Protein AF-A0A2V8HWG9-F1 (afdb_monomer_lite)

Radius of gyration: 13.48 Å; chains: 1; bounding box: 32×27×36 Å

Foldseek 3Di:
DDDFAQPPVCVVVLVVVCVVVVNDDPLSVLSRVLNRCLVVVHQEDEDPPQVSNPNNVVSVHHYYHPVRVVVVVVVVD

Structure (mmCIF, N/CA/C/O backbone):
data_AF-A0A2V8HWG9-F1
#
_entry.id   AF-A0A2V8HWG9-F1
#
loop_
_atom_site.group_PDB
_atom_site.id
_atom_site.type_symbol
_atom_site.label_atom_id
_atom_site.label_alt_id
_atom_site.label_comp_id
_atom_site.label_asym_id
_atom_site.label_entity_id
_atom_site.label_seq_id
_atom_site.pdbx_PDB_ins_code
_atom_site.Cartn_x
_atom_site.Cartn_y
_atom_site.Cartn_z
_atom_site.occupancy
_atom_site.B_iso_or_equiv
_atom_site.auth_seq_id
_atom_site.auth_comp_id
_atom_site.auth_asym_id
_atom_site.auth_atom_id
_atom_site.pdbx_PDB_model_num
ATOM 1 N N . MET A 1 1 ? -5.941 -18.812 6.345 1.00 61.12 1 MET A N 1
ATOM 2 C CA . MET A 1 1 ? -5.570 -17.411 6.056 1.00 61.12 1 MET A CA 1
ATOM 3 C C . MET A 1 1 ? -5.071 -17.374 4.622 1.00 61.12 1 MET A C 1
ATOM 5 O O . MET A 1 1 ? -4.182 -18.156 4.316 1.00 61.12 1 MET A O 1
ATOM 9 N N . ALA A 1 2 ? -5.694 -16.593 3.739 1.00 83.75 2 ALA A N 1
ATOM 10 C CA . ALA A 1 2 ? -5.267 -16.496 2.343 1.00 83.75 2 ALA A CA 1
ATOM 11 C C . ALA A 1 2 ? -4.268 -15.342 2.197 1.00 83.75 2 ALA A C 1
ATOM 13 O O . ALA A 1 2 ? -4.502 -14.257 2.728 1.00 83.75 2 ALA A O 1
ATOM 14 N N . VAL A 1 3 ? -3.152 -15.590 1.515 1.00 84.50 3 VAL A N 1
ATOM 15 C CA . VAL A 1 3 ? -2.207 -14.544 1.112 1.00 84.50 3 VAL A CA 1
ATOM 16 C C . VAL A 1 3 ? -2.539 -14.179 -0.327 1.00 84.50 3 VAL A C 1
ATOM 18 O O . VAL A 1 3 ? -2.615 -15.059 -1.183 1.00 84.50 3 VAL A O 1
ATOM 21 N N . HIS A 1 4 ? -2.762 -12.892 -0.575 1.00 88.56 4 HIS A N 1
ATOM 22 C CA . HIS A 1 4 ? -3.054 -12.362 -1.901 1.00 88.56 4 HIS A CA 1
ATOM 23 C C . HIS A 1 4 ? -1.818 -11.635 -2.432 1.00 88.56 4 HIS A C 1
ATOM 25 O O . HIS A 1 4 ? -1.240 -10.810 -1.729 1.00 88.56 4 HIS A O 1
ATOM 31 N N . ASP A 1 5 ? -1.430 -11.953 -3.662 1.00 92.19 5 ASP A N 1
ATOM 32 C CA . ASP A 1 5 ? -0.377 -11.268 -4.416 1.00 92.19 5 ASP A CA 1
ATOM 33 C C . ASP A 1 5 ? -0.980 -10.691 -5.703 1.00 92.19 5 ASP A C 1
ATOM 35 O O . ASP A 1 5 ? -2.107 -11.033 -6.080 1.00 92.19 5 ASP A O 1
ATOM 39 N N . LEU A 1 6 ? -0.238 -9.825 -6.388 1.00 91.25 6 LEU A N 1
ATOM 40 C CA . LEU A 1 6 ? -0.662 -9.284 -7.667 1.00 91.25 6 LEU A CA 1
ATOM 41 C C . LEU A 1 6 ? -0.600 -10.402 -8.719 1.00 91.25 6 LEU A C 1
ATOM 43 O O . LEU A 1 6 ? 0.471 -11.006 -8.896 1.00 91.25 6 LEU A O 1
ATOM 47 N N . PRO A 1 7 ? -1.698 -10.674 -9.452 1.00 92.00 7 PRO A N 1
ATOM 48 C CA . PRO A 1 7 ? -1.685 -11.657 -10.524 1.00 92.00 7 PRO A CA 1
ATOM 49 C C . PRO A 1 7 ? -0.555 -11.375 -11.516 1.00 92.00 7 PRO A C 1
ATOM 51 O O . PRO A 1 7 ? -0.292 -10.228 -11.879 1.00 92.00 7 PRO A O 1
ATOM 54 N N . ALA A 1 8 ? 0.124 -12.426 -11.982 1.00 92.06 8 ALA A N 1
ATOM 55 C CA . ALA A 1 8 ? 1.301 -12.281 -12.842 1.00 92.06 8 ALA A CA 1
ATOM 56 C C . ALA A 1 8 ? 1.022 -11.449 -14.110 1.00 92.06 8 ALA A C 1
ATOM 58 O O . ALA A 1 8 ? 1.885 -10.686 -14.543 1.00 92.06 8 ALA A O 1
ATOM 59 N N . ALA A 1 9 ? -0.195 -11.557 -14.654 1.00 92.75 9 ALA A N 1
ATOM 60 C CA . ALA A 1 9 ? -0.653 -10.796 -15.814 1.00 92.75 9 ALA A CA 1
ATOM 61 C C . ALA A 1 9 ? -0.670 -9.271 -15.580 1.00 92.75 9 ALA A C 1
ATOM 63 O O . ALA A 1 9 ? -0.448 -8.508 -16.519 1.00 92.75 9 ALA A O 1
ATOM 64 N N . ASP A 1 10 ? -0.854 -8.824 -14.336 1.00 90.38 10 ASP A N 1
ATOM 65 C CA . ASP A 1 10 ? -1.025 -7.407 -13.998 1.00 90.38 10 ASP A CA 1
ATOM 66 C C . ASP A 1 10 ? 0.306 -6.708 -13.668 1.00 90.38 10 ASP A C 1
ATOM 68 O O . ASP A 1 10 ? 0.407 -5.480 -13.721 1.00 90.38 10 ASP A O 1
ATOM 72 N N . ARG A 1 11 ? 1.373 -7.470 -13.386 1.00 92.12 11 ARG A N 1
ATOM 73 C CA . ARG A 1 11 ? 2.680 -6.933 -12.950 1.00 92.12 11 ARG A CA 1
ATOM 74 C C . ARG A 1 11 ? 3.320 -5.998 -13.975 1.00 92.12 11 ARG A C 1
ATOM 76 O O . ARG A 1 11 ? 3.863 -4.954 -13.620 1.00 92.12 11 ARG A O 1
ATOM 83 N N . ALA A 1 12 ? 3.250 -6.349 -15.259 1.00 94.06 12 ALA A N 1
ATOM 84 C CA . ALA A 1 12 ? 3.776 -5.492 -16.319 1.00 94.06 12 ALA A CA 1
ATOM 85 C C . ALA A 1 12 ? 2.962 -4.193 -16.457 1.00 94.06 12 ALA A C 1
ATOM 87 O O . ALA A 1 12 ? 3.530 -3.144 -16.756 1.00 94.06 12 ALA A O 1
ATOM 88 N N . GLY A 1 13 ? 1.647 -4.259 -16.225 1.00 91.50 13 GLY A N 1
ATOM 89 C CA . GLY A 1 13 ? 0.765 -3.092 -16.208 1.00 91.50 13 GLY A CA 1
ATOM 90 C C . GLY A 1 13 ? 1.135 -2.121 -15.089 1.00 91.50 13 GLY A C 1
ATOM 91 O O . GLY A 1 13 ? 1.346 -0.940 -15.361 1.00 91.50 13 GLY A O 1
ATOM 92 N N . LEU A 1 14 ? 1.331 -2.640 -13.872 1.00 91.25 14 LEU A N 1
ATOM 93 C CA . LEU A 1 14 ? 1.809 -1.869 -12.720 1.00 91.25 14 LEU A CA 1
ATOM 94 C C . LEU A 1 14 ? 3.098 -1.101 -13.048 1.00 91.25 14 LEU A C 1
ATOM 96 O O . LEU A 1 14 ? 3.172 0.101 -12.813 1.00 91.25 14 LEU A O 1
ATOM 100 N N . LEU A 1 15 ? 4.118 -1.771 -13.596 1.00 92.62 15 LEU A N 1
ATOM 101 C CA . LEU A 1 15 ? 5.409 -1.127 -13.869 1.00 92.62 15 LEU A CA 1
ATOM 102 C C . LEU A 1 15 ? 5.307 -0.032 -14.938 1.00 92.62 15 LEU A C 1
ATOM 104 O O . LEU A 1 15 ? 5.960 1.004 -14.821 1.00 92.62 15 LEU A O 1
ATOM 108 N N . LYS A 1 16 ? 4.466 -0.231 -15.960 1.00 93.50 16 LYS A N 1
ATOM 109 C CA . LYS A 1 16 ? 4.201 0.797 -16.978 1.00 93.50 16 LYS A CA 1
ATOM 110 C C . LYS A 1 16 ? 3.510 2.017 -16.371 1.00 93.50 16 LYS A C 1
ATO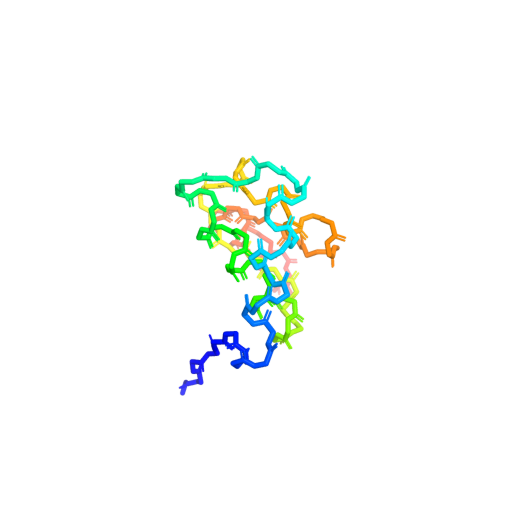M 112 O O . LYS A 1 16 ? 3.942 3.135 -16.636 1.00 93.50 16 LYS A O 1
ATOM 117 N N . ALA A 1 17 ? 2.491 1.806 -15.538 1.00 89.06 17 ALA A N 1
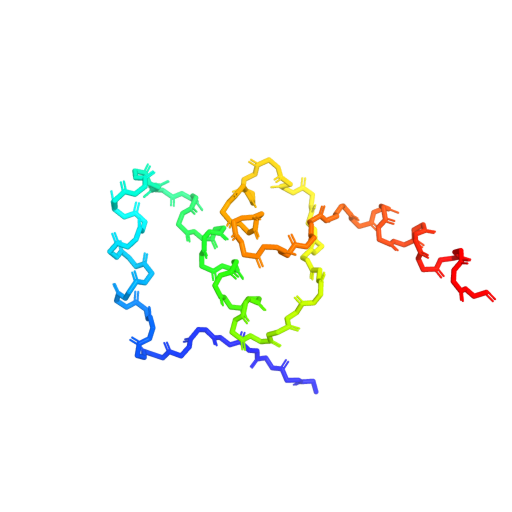ATOM 118 C CA . ALA A 1 17 ? 1.804 2.888 -14.837 1.00 89.06 17 ALA A CA 1
ATOM 119 C C . ALA A 1 17 ? 2.757 3.634 -13.888 1.00 89.06 17 ALA A C 1
ATOM 121 O O . ALA A 1 17 ? 2.831 4.858 -13.918 1.00 89.06 17 ALA A O 1
ATOM 122 N N . ALA A 1 18 ? 3.581 2.904 -13.129 1.00 89.69 18 ALA A N 1
ATOM 123 C CA . ALA A 1 18 ? 4.586 3.490 -12.247 1.00 89.69 18 ALA A CA 1
ATOM 124 C C . ALA A 1 18 ? 5.585 4.377 -13.010 1.00 89.69 18 ALA A C 1
ATOM 126 O O . ALA A 1 18 ? 5.914 5.466 -12.542 1.00 89.69 18 ALA A O 1
ATOM 127 N N . ALA A 1 19 ? 6.027 3.948 -14.197 1.00 91.81 19 ALA A N 1
ATOM 128 C CA . ALA A 1 19 ? 6.890 4.757 -15.053 1.00 91.81 19 ALA A CA 1
ATOM 129 C C . ALA A 1 19 ? 6.187 6.036 -15.545 1.00 91.81 19 ALA A C 1
ATOM 131 O O . ALA A 1 19 ? 6.785 7.110 -15.503 1.00 91.81 19 ALA A O 1
ATOM 132 N N . GLN A 1 20 ? 4.920 5.938 -15.965 1.00 90.19 20 GLN A N 1
ATOM 133 C CA . GLN A 1 20 ? 4.110 7.086 -16.400 1.00 90.19 20 GLN A CA 1
ATOM 134 C C . GLN A 1 20 ? 3.889 8.106 -15.273 1.00 90.19 20 GLN A C 1
ATOM 136 O O . GLN A 1 20 ? 3.953 9.308 -15.514 1.00 90.19 20 GLN A O 1
ATOM 141 N N . ASP A 1 21 ? 3.690 7.634 -14.042 1.00 85.50 21 ASP A N 1
ATOM 142 C CA . ASP A 1 21 ? 3.494 8.465 -12.849 1.00 85.50 21 ASP A CA 1
ATOM 143 C C . ASP A 1 21 ? 4.815 8.902 -12.168 1.00 85.50 21 ASP A C 1
ATOM 145 O O . ASP A 1 21 ? 4.790 9.474 -11.075 1.00 85.50 21 ASP A O 1
ATOM 149 N N . ALA A 1 22 ? 5.981 8.628 -12.773 1.00 89.44 22 ALA A N 1
ATOM 150 C CA . ALA A 1 22 ? 7.307 8.906 -12.201 1.00 89.44 22 ALA A CA 1
ATOM 151 C C . ALA A 1 22 ? 7.503 8.345 -10.767 1.00 89.44 22 ALA A C 1
ATOM 153 O O . ALA A 1 22 ? 8.187 8.924 -9.904 1.00 89.44 22 ALA A O 1
ATOM 154 N N . ILE A 1 23 ? 6.893 7.190 -10.497 1.00 88.50 23 ILE A N 1
ATOM 155 C CA . ILE A 1 23 ? 7.056 6.423 -9.264 1.00 88.50 23 ILE A CA 1
ATOM 156 C C . ILE A 1 23 ? 8.353 5.620 -9.372 1.00 88.50 23 ILE A C 1
ATOM 158 O O . ILE A 1 23 ? 8.564 4.858 -10.309 1.00 88.50 23 ILE A O 1
ATOM 162 N N . ALA A 1 24 ? 9.235 5.783 -8.387 1.00 88.94 24 ALA A N 1
ATOM 163 C CA . ALA A 1 24 ? 10.556 5.162 -8.388 1.00 88.94 24 ALA A CA 1
ATOM 164 C C . ALA A 1 24 ? 11.027 4.818 -6.970 1.00 88.94 24 ALA A C 1
ATOM 166 O O . ALA A 1 24 ? 10.548 5.395 -5.983 1.00 88.94 24 ALA A O 1
ATOM 167 N N . GLY A 1 25 ? 12.001 3.906 -6.890 1.00 88.50 25 GLY A N 1
ATOM 168 C CA . GLY A 1 25 ? 12.595 3.438 -5.638 1.00 88.50 25 GLY A CA 1
ATOM 169 C C . GLY A 1 25 ? 11.575 2.722 -4.753 1.00 88.50 25 GLY A C 1
ATOM 170 O O . GLY A 1 25 ? 10.709 2.003 -5.249 1.00 88.50 25 GLY A O 1
ATOM 171 N N . GLY A 1 26 ? 11.638 2.966 -3.440 1.00 85.44 26 GLY A N 1
ATOM 172 C CA . GLY A 1 26 ? 10.731 2.349 -2.462 1.00 85.44 26 GLY A CA 1
ATOM 173 C C . GLY A 1 26 ? 9.240 2.601 -2.727 1.00 85.44 26 GLY A C 1
ATOM 174 O O . GLY A 1 26 ? 8.416 1.780 -2.350 1.00 85.44 26 GLY A O 1
ATOM 175 N N . ARG A 1 27 ? 8.886 3.662 -3.467 1.00 86.75 27 ARG A N 1
ATOM 176 C CA . ARG A 1 27 ? 7.487 3.981 -3.809 1.00 86.75 27 ARG A CA 1
ATOM 177 C C . ARG A 1 27 ? 6.853 2.980 -4.783 1.00 86.75 27 ARG A C 1
ATOM 179 O O . ARG A 1 27 ? 5.631 2.916 -4.875 1.00 86.75 27 ARG A O 1
ATOM 186 N N . ILE A 1 28 ? 7.661 2.186 -5.494 1.00 89.88 28 ILE A N 1
ATOM 187 C CA . ILE A 1 28 ? 7.160 1.082 -6.331 1.00 89.88 28 ILE A CA 1
ATOM 188 C C . ILE A 1 28 ? 6.475 0.029 -5.452 1.00 89.88 28 ILE A C 1
ATOM 190 O O . ILE A 1 28 ? 5.462 -0.538 -5.849 1.00 89.88 28 ILE A O 1
ATOM 194 N N . TYR A 1 29 ? 6.988 -0.198 -4.240 1.00 88.75 29 TYR A N 1
ATOM 195 C CA . TYR A 1 29 ? 6.401 -1.142 -3.293 1.00 88.75 29 TYR A CA 1
ATOM 196 C C . TYR A 1 29 ? 5.024 -0.678 -2.800 1.00 88.75 29 TYR A C 1
ATOM 198 O O . TYR A 1 29 ? 4.081 -1.465 -2.773 1.00 88.75 29 TYR A O 1
ATOM 206 N N . ASP A 1 30 ? 4.877 0.613 -2.497 1.00 88.00 30 ASP A N 1
ATOM 207 C CA . ASP A 1 30 ? 3.595 1.187 -2.068 1.00 88.00 30 ASP A CA 1
ATOM 208 C C . ASP A 1 30 ? 2.541 1.110 -3.189 1.00 88.00 30 ASP A C 1
ATOM 210 O O . ASP A 1 30 ? 1.393 0.731 -2.949 1.00 88.00 30 ASP A O 1
ATOM 214 N N . ALA A 1 31 ? 2.945 1.392 -4.435 1.00 88.69 31 ALA A N 1
ATOM 215 C CA . ALA A 1 31 ? 2.090 1.219 -5.612 1.00 88.69 31 ALA A CA 1
ATOM 216 C C . ALA A 1 31 ? 1.694 -0.253 -5.826 1.00 88.69 31 ALA A C 1
ATOM 218 O O . ALA A 1 31 ? 0.542 -0.548 -6.137 1.00 88.69 31 ALA A O 1
ATOM 219 N N . HIS A 1 32 ? 2.623 -1.185 -5.602 1.00 91.62 32 HIS A N 1
ATOM 220 C CA . HIS A 1 32 ? 2.347 -2.614 -5.701 1.00 91.62 32 HIS A CA 1
ATOM 221 C C . HIS A 1 32 ? 1.304 -3.072 -4.672 1.00 91.62 32 HIS A C 1
ATOM 223 O O . HIS A 1 32 ? 0.336 -3.734 -5.041 1.00 91.62 32 HIS A O 1
ATOM 229 N N . ILE A 1 33 ? 1.441 -2.671 -3.402 1.00 91.38 33 ILE A N 1
ATOM 230 C CA . ILE A 1 33 ? 0.448 -2.979 -2.359 1.00 91.38 33 ILE A CA 1
ATOM 231 C C . ILE A 1 33 ? -0.925 -2.406 -2.727 1.00 91.38 33 ILE A C 1
ATOM 233 O O . ILE A 1 33 ? -1.938 -3.076 -2.529 1.00 91.38 33 ILE A O 1
ATOM 237 N N . ALA A 1 34 ? -0.972 -1.187 -3.273 1.00 89.88 34 ALA A N 1
ATOM 238 C CA . ALA A 1 34 ? -2.223 -0.566 -3.697 1.00 89.88 34 ALA A CA 1
ATOM 239 C C . ALA A 1 34 ? -2.934 -1.375 -4.799 1.00 89.88 34 ALA A C 1
ATOM 241 O O . ALA A 1 34 ? -4.145 -1.584 -4.715 1.00 89.88 34 ALA A O 1
ATOM 242 N N . GLU A 1 35 ? -2.194 -1.888 -5.786 1.00 90.62 35 GLU A N 1
ATOM 243 C CA . GLU A 1 35 ? -2.758 -2.748 -6.834 1.00 90.62 35 GLU A CA 1
ATOM 244 C C . GLU A 1 35 ? -3.243 -4.097 -6.293 1.00 90.62 35 GLU A C 1
ATOM 246 O O . GLU A 1 35 ? -4.322 -4.555 -6.672 1.00 90.62 35 GLU A O 1
ATOM 251 N N . ILE A 1 36 ? -2.508 -4.708 -5.357 1.00 92.25 36 ILE A N 1
ATOM 252 C CA . ILE A 1 36 ? -2.955 -5.936 -4.682 1.00 92.25 36 ILE A CA 1
ATOM 253 C C . ILE A 1 36 ? -4.263 -5.680 -3.932 1.00 92.25 36 ILE A C 1
ATOM 255 O O . ILE A 1 36 ? -5.219 -6.440 -4.079 1.00 92.25 36 ILE A O 1
ATOM 259 N N . ALA A 1 37 ? -4.333 -4.593 -3.159 1.00 91.75 37 ALA A N 1
ATOM 260 C CA . ALA A 1 37 ? -5.529 -4.219 -2.412 1.00 91.75 37 ALA A CA 1
ATOM 261 C C . ALA A 1 37 ? -6.730 -3.998 -3.345 1.00 91.75 37 ALA A C 1
ATOM 263 O O . ALA A 1 37 ? -7.826 -4.490 -3.071 1.00 91.75 37 ALA A O 1
ATOM 264 N N . ARG A 1 38 ? -6.516 -3.330 -4.486 1.00 88.75 38 ARG A N 1
ATOM 265 C CA . ARG A 1 38 ? -7.539 -3.137 -5.520 1.00 88.75 38 ARG A CA 1
ATOM 266 C C . ARG A 1 38 ? -8.012 -4.469 -6.104 1.00 88.75 38 ARG A C 1
ATOM 268 O O . ARG A 1 38 ? -9.217 -4.707 -6.169 1.00 88.75 38 ARG A O 1
ATOM 275 N N . ALA A 1 39 ? -7.088 -5.339 -6.513 1.00 89.06 39 ALA A N 1
ATOM 276 C CA . ALA A 1 39 ? -7.402 -6.645 -7.093 1.00 89.06 39 ALA A CA 1
ATOM 277 C C . ALA A 1 39 ? -8.141 -7.558 -6.099 1.00 89.06 39 ALA A C 1
ATOM 279 O O . ALA A 1 39 ? -9.075 -8.266 -6.476 1.00 89.06 39 ALA A O 1
ATOM 280 N N . ALA A 1 40 ? -7.777 -7.482 -4.817 1.00 90.81 40 ALA A N 1
ATOM 281 C CA . ALA A 1 40 ? -8.425 -8.202 -3.725 1.00 90.81 40 ALA A CA 1
ATOM 282 C C . ALA A 1 40 ? -9.761 -7.581 -3.273 1.00 90.81 40 ALA A C 1
ATOM 284 O O . ALA A 1 40 ? -10.416 -8.147 -2.401 1.00 90.81 40 ALA A O 1
ATOM 285 N N . ARG A 1 41 ? -10.180 -6.442 -3.852 1.00 89.75 41 ARG A N 1
ATOM 286 C CA . ARG A 1 41 ? -11.373 -5.673 -3.447 1.00 89.75 41 ARG A CA 1
ATOM 287 C C . ARG A 1 41 ? -11.353 -5.292 -1.962 1.00 89.75 41 ARG A C 1
ATOM 289 O O . ARG A 1 41 ? -12.373 -5.358 -1.285 1.00 89.75 41 ARG A O 1
ATOM 296 N N . ALA A 1 42 ? -10.183 -4.920 -1.452 1.00 91.69 42 ALA A N 1
ATOM 297 C CA . ALA A 1 42 ? -10.034 -4.492 -0.071 1.00 91.69 42 ALA A CA 1
ATOM 298 C C . ALA A 1 42 ? -10.696 -3.124 0.170 1.00 91.69 42 ALA A C 1
ATOM 300 O O . ALA A 1 42 ? -10.535 -2.195 -0.621 1.00 91.69 42 ALA A O 1
ATOM 301 N N . ASP A 1 43 ? -11.376 -2.976 1.310 1.00 90.62 43 ASP A N 1
ATOM 302 C CA . ASP A 1 43 ? -12.031 -1.720 1.705 1.00 90.62 43 ASP A CA 1
ATOM 303 C C . ASP A 1 43 ? -11.077 -0.689 2.332 1.00 90.62 43 ASP A C 1
ATOM 305 O O . ASP A 1 43 ? -11.430 0.489 2.469 1.00 90.62 43 ASP A O 1
ATOM 309 N N . VAL A 1 44 ? -9.919 -1.138 2.827 1.00 92.19 44 VAL A N 1
ATOM 310 C CA . VAL A 1 44 ? -8.953 -0.314 3.565 1.00 92.19 44 VAL A CA 1
ATOM 311 C C . VAL A 1 44 ? -7.544 -0.903 3.498 1.00 92.19 44 VAL A C 1
ATOM 313 O O . VAL A 1 44 ? -7.362 -2.116 3.588 1.00 92.19 44 VAL A O 1
ATOM 316 N N . ILE A 1 45 ? -6.546 -0.029 3.398 1.00 92.75 45 ILE A N 1
ATOM 317 C CA . ILE A 1 45 ? -5.138 -0.327 3.670 1.00 92.75 45 ILE A CA 1
ATOM 318 C C . ILE A 1 45 ? -4.793 0.281 5.028 1.00 92.75 45 ILE A C 1
ATOM 320 O O . ILE A 1 45 ? -5.004 1.475 5.245 1.00 92.75 45 ILE A O 1
ATOM 324 N N . VAL A 1 46 ? -4.249 -0.532 5.934 1.00 94.06 46 VAL A N 1
ATOM 325 C CA . VAL A 1 46 ? -3.826 -0.086 7.267 1.00 94.06 46 VAL A CA 1
ATOM 326 C C . VAL A 1 46 ? -2.303 0.030 7.304 1.00 94.06 46 VAL A C 1
ATOM 328 O O . VAL A 1 46 ? -1.604 -0.965 7.121 1.00 94.06 46 VAL A O 1
ATOM 331 N N . THR A 1 47 ? -1.778 1.239 7.501 1.00 92.19 47 THR A N 1
ATOM 332 C CA . THR A 1 47 ? -0.333 1.521 7.488 1.00 92.19 47 THR A CA 1
ATOM 333 C C . THR A 1 47 ? 0.003 2.846 8.175 1.00 92.19 47 THR A C 1
ATOM 335 O O . THR A 1 47 ? -0.752 3.812 8.078 1.00 92.19 47 THR A O 1
ATOM 338 N N . ASP A 1 48 ? 1.174 2.936 8.807 1.00 91.75 48 ASP A N 1
ATOM 339 C CA . ASP A 1 48 ? 1.712 4.211 9.304 1.00 91.75 48 ASP A CA 1
ATOM 340 C C . ASP A 1 48 ? 2.271 5.096 8.170 1.00 91.75 48 ASP A C 1
ATOM 342 O O . ASP A 1 48 ? 2.337 6.320 8.287 1.00 91.75 48 ASP A O 1
ATOM 346 N N . ASN A 1 49 ? 2.599 4.511 7.012 1.00 87.25 49 ASN A N 1
ATOM 347 C CA . ASN A 1 49 ? 3.201 5.211 5.871 1.00 87.25 49 ASN A CA 1
ATOM 348 C C . ASN A 1 49 ? 2.168 5.876 4.946 1.00 87.25 49 ASN A C 1
ATOM 350 O O . ASN A 1 49 ? 2.351 5.932 3.728 1.00 87.25 49 ASN A O 1
ATOM 354 N N . ARG A 1 50 ? 1.086 6.430 5.506 1.00 86.56 50 ARG A N 1
ATOM 355 C CA . ARG A 1 50 ? -0.056 6.982 4.750 1.00 86.56 50 ARG A CA 1
ATOM 356 C C . ARG A 1 50 ? 0.354 7.928 3.615 1.00 86.56 50 ARG A C 1
ATOM 358 O O . ARG A 1 50 ? -0.211 7.870 2.527 1.00 86.56 50 ARG A O 1
ATOM 365 N N . ARG A 1 51 ? 1.381 8.758 3.840 1.00 83.75 51 ARG A N 1
ATOM 366 C CA . ARG A 1 51 ? 1.923 9.719 2.856 1.00 83.75 51 ARG A CA 1
ATOM 367 C C . ARG A 1 51 ? 2.397 9.092 1.541 1.00 83.75 51 ARG A C 1
ATOM 369 O O . ARG A 1 51 ? 2.441 9.794 0.538 1.00 83.75 51 ARG A O 1
ATOM 376 N N . HIS A 1 52 ? 2.782 7.817 1.529 1.00 81.56 52 HIS A N 1
ATOM 377 C CA . HIS A 1 52 ? 3.273 7.155 0.317 1.00 81.56 52 HIS A CA 1
ATOM 378 C C . HIS A 1 52 ? 2.171 6.425 -0.461 1.00 81.56 52 HIS A C 1
ATOM 380 O O . HIS A 1 52 ? 2.338 6.139 -1.643 1.00 81.56 52 HIS A O 1
ATOM 386 N N . PHE A 1 53 ? 1.004 6.222 0.150 1.00 80.38 53 PHE A N 1
ATOM 387 C CA . PHE A 1 53 ? -0.134 5.520 -0.447 1.00 80.38 53 PHE A CA 1
ATOM 388 C C . PHE A 1 53 ? -1.075 6.437 -1.246 1.00 80.38 53 PHE A C 1
ATOM 390 O O . PHE A 1 53 ? -2.248 6.129 -1.442 1.00 80.38 53 PHE A O 1
ATOM 397 N N . LEU A 1 54 ? -0.565 7.551 -1.782 1.00 67.38 54 LEU A N 1
ATOM 398 C CA . LEU A 1 54 ? -1.340 8.454 -2.645 1.00 67.38 54 LEU A CA 1
ATOM 399 C C . LEU A 1 54 ? -1.855 7.754 -3.918 1.00 67.38 54 LEU A C 1
ATOM 401 O O . LEU A 1 54 ? -2.898 8.133 -4.443 1.00 67.38 54 LEU A O 1
ATOM 405 N N . ALA A 1 55 ? -1.166 6.707 -4.388 1.00 63.91 55 ALA A N 1
ATOM 406 C CA . ALA A 1 55 ? -1.639 5.860 -5.483 1.00 63.91 55 ALA A CA 1
ATOM 407 C C . ALA A 1 55 ? -2.916 5.078 -5.111 1.00 63.91 55 ALA A C 1
ATOM 409 O O . ALA A 1 55 ? -3.831 4.989 -5.922 1.00 63.91 55 ALA A O 1
ATOM 410 N N . ALA A 1 56 ? -3.043 4.601 -3.865 1.00 60.03 56 ALA A N 1
ATOM 411 C CA . ALA A 1 56 ? -4.234 3.879 -3.402 1.00 60.03 56 ALA A CA 1
ATOM 412 C C . ALA A 1 56 ? -5.493 4.760 -3.372 1.00 60.03 56 ALA A C 1
ATOM 414 O O . ALA A 1 56 ? -6.592 4.279 -3.652 1.00 60.03 56 ALA A O 1
ATOM 415 N N . LEU A 1 57 ? -5.329 6.066 -3.124 1.00 62.28 57 LEU A N 1
ATOM 416 C CA . LEU A 1 57 ? -6.428 7.034 -3.191 1.00 62.28 57 LEU A CA 1
ATOM 417 C C . LEU A 1 57 ? -7.035 7.122 -4.598 1.00 62.28 57 LEU A C 1
ATOM 419 O O . LEU A 1 57 ? -8.242 7.323 -4.721 1.00 62.28 57 LEU A O 1
ATOM 423 N N . ARG A 1 58 ? -6.241 6.909 -5.660 1.00 67.44 58 ARG A N 1
ATOM 424 C CA . ARG A 1 58 ? -6.750 6.897 -7.045 1.00 67.44 58 ARG A CA 1
ATOM 425 C C . ARG A 1 58 ? -7.716 5.741 -7.306 1.00 67.44 58 ARG A C 1
ATOM 427 O O . ARG A 1 58 ? -8.539 5.831 -8.210 1.00 67.44 58 ARG A O 1
ATOM 434 N N . HIS A 1 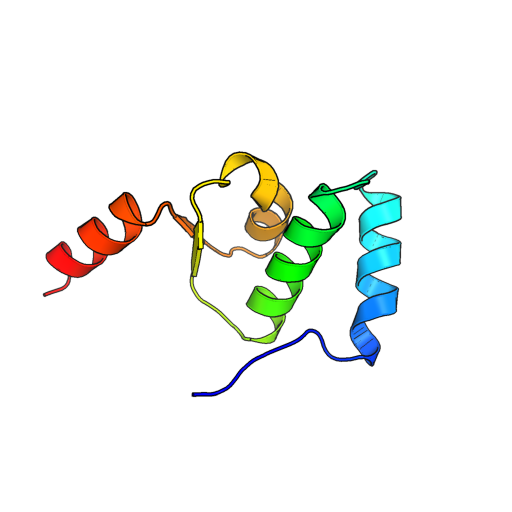59 ? -7.651 4.684 -6.500 1.00 69.81 59 HIS A N 1
ATOM 435 C CA . HIS A 1 59 ? -8.536 3.524 -6.596 1.00 69.81 59 HIS A CA 1
ATOM 436 C C . HIS A 1 59 ? -9.719 3.584 -5.623 1.00 69.81 59 HIS A C 1
ATOM 438 O O . HIS A 1 59 ? -10.446 2.603 -5.491 1.00 69.81 59 HIS A O 1
ATOM 444 N N . GLY A 1 60 ? -9.914 4.712 -4.928 1.00 78.56 60 GLY A N 1
ATOM 445 C CA . GLY A 1 60 ? -10.980 4.871 -3.937 1.00 78.56 60 GLY A CA 1
ATOM 446 C C . GLY A 1 60 ? -10.780 4.034 -2.669 1.00 78.56 60 GLY A C 1
ATOM 447 O O . GLY A 1 60 ? -11.713 3.892 -1.882 1.00 78.56 60 GLY A O 1
ATOM 4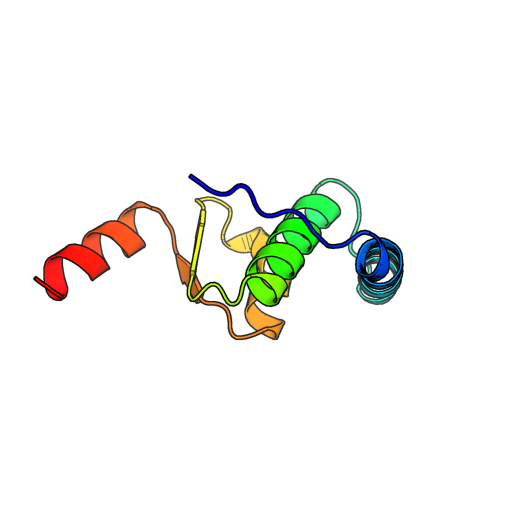48 N N . ILE A 1 61 ? -9.580 3.482 -2.455 1.00 88.94 61 ILE A N 1
ATOM 449 C CA . ILE A 1 61 ? -9.271 2.669 -1.278 1.00 88.94 61 ILE A CA 1
ATOM 450 C C . ILE A 1 61 ? -8.925 3.601 -0.117 1.00 88.94 61 ILE A C 1
ATOM 452 O O . ILE A 1 61 ? -8.071 4.484 -0.240 1.00 88.94 61 ILE A O 1
ATOM 456 N N . ARG A 1 62 ? -9.575 3.399 1.033 1.00 90.69 62 ARG A N 1
ATOM 457 C CA . ARG A 1 62 ? -9.256 4.150 2.253 1.00 90.69 62 ARG A CA 1
ATOM 458 C C . ARG A 1 62 ? -7.877 3.755 2.762 1.00 90.69 62 ARG A C 1
ATOM 460 O O . ARG A 1 62 ? -7.530 2.577 2.772 1.00 90.69 62 ARG A O 1
ATOM 467 N N . VAL A 1 63 ? -7.121 4.731 3.248 1.00 91.94 63 VAL A N 1
ATOM 468 C CA . VAL A 1 63 ? -5.826 4.492 3.889 1.00 91.94 63 VAL A CA 1
ATOM 469 C C . VAL A 1 63 ? -5.882 5.045 5.302 1.00 91.94 63 VAL A C 1
ATOM 471 O O . VAL A 1 63 ? -6.074 6.246 5.492 1.00 91.94 63 VAL A O 1
ATOM 474 N N . GLU A 1 64 ? -5.720 4.167 6.284 1.00 93.38 64 GLU A N 1
ATOM 475 C CA . GLU A 1 64 ? -5.818 4.491 7.707 1.00 93.38 64 GLU A CA 1
ATOM 476 C C . GLU A 1 64 ? -4.538 4.075 8.430 1.00 93.38 64 GLU A C 1
ATOM 478 O O . GLU A 1 64 ? -3.896 3.085 8.083 1.00 93.38 64 GLU A O 1
ATOM 483 N N . THR A 1 65 ? -4.172 4.814 9.469 1.00 94.25 65 THR A N 1
ATOM 484 C CA . THR A 1 65 ? -3.201 4.334 10.458 1.00 94.25 65 THR A CA 1
ATOM 485 C C . THR A 1 65 ? -3.814 3.205 11.296 1.00 94.25 65 THR A C 1
ATOM 487 O O . THR A 1 65 ? -5.042 3.128 11.430 1.00 94.25 65 THR A O 1
ATOM 490 N N . PRO A 1 66 ? -3.000 2.342 11.932 1.00 95.44 66 PRO A N 1
ATOM 491 C CA . PRO A 1 66 ? -3.511 1.324 12.850 1.00 95.44 66 PRO A CA 1
ATOM 492 C C . PRO A 1 66 ? -4.390 1.909 13.966 1.00 95.44 66 PRO A C 1
ATOM 494 O O . PRO A 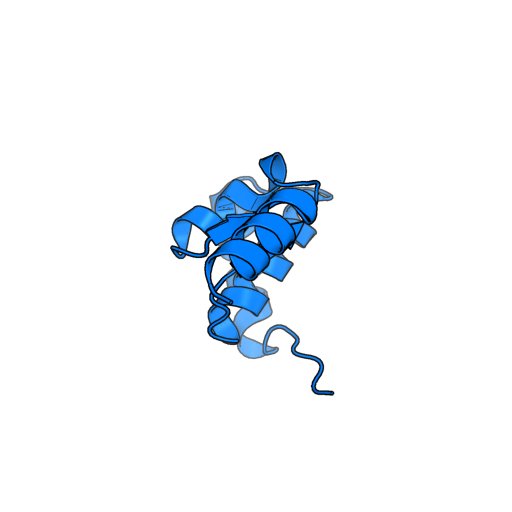1 66 ? -5.432 1.344 14.300 1.00 95.44 66 PRO A O 1
ATOM 497 N N . ALA A 1 67 ? -4.008 3.068 14.512 1.00 95.25 67 ALA A N 1
ATOM 498 C CA . ALA A 1 67 ? -4.772 3.753 15.551 1.00 95.25 67 ALA A CA 1
ATOM 499 C C . ALA A 1 67 ? -6.151 4.221 15.051 1.00 95.25 67 ALA A C 1
ATOM 501 O O . ALA A 1 67 ? -7.157 3.998 15.730 1.00 95.25 67 ALA A O 1
ATOM 502 N N . GLU A 1 68 ? -6.214 4.824 13.859 1.00 94.94 68 GLU A N 1
ATOM 503 C CA . GLU A 1 68 ? -7.469 5.255 13.225 1.00 94.94 68 GLU A CA 1
ATOM 504 C C . GLU A 1 68 ? -8.399 4.060 12.967 1.00 94.94 68 GLU A C 1
ATOM 506 O O . GLU A 1 68 ? -9.576 4.102 13.342 1.00 94.94 68 GLU A O 1
ATOM 511 N N . PHE A 1 69 ? -7.855 2.969 12.420 1.00 95.31 69 PHE A N 1
ATOM 512 C CA . PHE A 1 69 ? -8.619 1.761 12.122 1.00 95.31 69 PHE A CA 1
ATOM 513 C C . PHE A 1 69 ? -9.221 1.134 13.386 1.00 95.31 69 PHE A C 1
ATOM 515 O O . PHE A 1 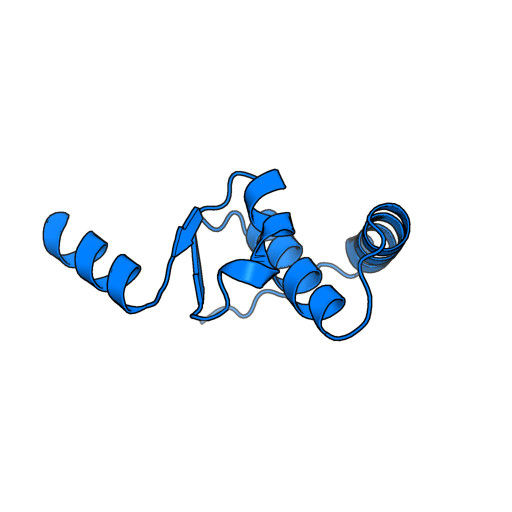69 ? -10.422 0.851 13.450 1.00 95.31 69 PHE A O 1
ATOM 522 N N . LEU A 1 70 ? -8.422 0.986 14.448 1.00 95.50 70 LEU A N 1
ATOM 523 C CA . LEU A 1 70 ? -8.900 0.459 15.729 1.00 95.50 70 LEU A CA 1
ATOM 524 C C . LEU A 1 70 ? -9.958 1.366 16.374 1.00 95.50 70 LEU A C 1
ATOM 526 O O . LEU A 1 70 ? -10.937 0.868 16.937 1.00 95.50 70 LEU A O 1
ATOM 530 N N . ALA A 1 71 ? -9.804 2.689 16.283 1.00 95.12 71 ALA A N 1
ATOM 531 C CA . ALA A 1 71 ? -10.803 3.634 16.776 1.00 95.12 71 ALA A CA 1
ATOM 532 C C . ALA A 1 71 ? -12.125 3.544 15.989 1.00 95.12 71 ALA A C 1
ATOM 534 O O . ALA A 1 71 ? -13.207 3.641 16.572 1.00 95.12 71 ALA A O 1
ATOM 535 N N . ALA A 1 72 ? -12.068 3.319 14.673 1.00 90.62 72 ALA A N 1
ATOM 536 C CA . ALA A 1 72 ? -13.252 3.108 13.843 1.00 90.62 72 ALA A CA 1
ATOM 537 C C . ALA A 1 72 ? -13.996 1.810 14.198 1.00 90.62 72 ALA A C 1
ATOM 539 O O . ALA A 1 72 ? -15.224 1.823 14.283 1.00 90.62 72 ALA A O 1
ATOM 540 N N . LEU A 1 73 ? -13.273 0.721 14.475 1.00 90.81 73 LEU A N 1
ATOM 541 C CA . LEU A 1 73 ? -13.874 -0.549 14.893 1.00 90.81 73 LEU A CA 1
ATOM 542 C C . LEU A 1 73 ? -14.623 -0.441 16.226 1.00 90.81 73 LEU A C 1
ATOM 544 O O . LEU A 1 73 ? -15.700 -1.014 16.366 1.00 90.81 73 LEU A O 1
ATOM 548 N N . LYS A 1 74 ? -14.090 0.321 17.190 1.00 84.94 74 LYS A N 1
ATOM 549 C CA . LYS A 1 74 ? -14.739 0.531 18.497 1.00 84.94 74 LYS A CA 1
ATOM 550 C C . LYS A 1 74 ? -16.066 1.285 18.406 1.00 84.94 74 LYS A C 1
ATOM 552 O O . LYS A 1 74 ? -16.920 1.064 19.245 1.00 84.94 74 LYS A O 1
ATOM 557 N N . ARG A 1 75 ? -16.241 2.156 17.406 1.00 78.00 75 ARG A N 1
ATOM 558 C CA . ARG A 1 75 ? -17.492 2.909 17.186 1.00 78.00 75 ARG A CA 1
ATOM 559 C C . ARG A 1 75 ? -18.584 2.103 16.481 1.00 78.00 75 ARG A C 1
ATOM 561 O O . ARG A 1 75 ? -19.727 2.537 16.462 1.00 78.00 75 ARG A O 1
ATOM 568 N N . LYS A 1 76 ? -18.218 0.992 15.836 1.00 68.69 76 LYS A N 1
ATOM 569 C CA . LYS A 1 76 ? -19.150 0.114 15.110 1.00 68.69 76 LYS A CA 1
ATOM 570 C C . LYS A 1 76 ? -19.664 -1.059 15.953 1.00 68.69 76 LYS A C 1
ATOM 572 O O . LYS A 1 76 ? -20.550 -1.766 15.485 1.00 68.69 76 LYS A O 1
ATOM 577 N N . ARG A 1 77 ? -19.074 -1.296 17.127 1.00 53.38 77 ARG A N 1
ATOM 578 C CA . ARG A 1 77 ? -19.554 -2.256 18.130 1.00 53.38 77 ARG A CA 1
ATOM 579 C C . ARG A 1 77 ? -20.488 -1.559 19.099 1.00 53.38 77 ARG A C 1
ATOM 581 O O . ARG A 1 77 ? -21.404 -2.258 19.572 1.00 53.38 77 ARG A O 1
#

pLDDT: mean 86.88, std 9.29, range [53.38, 95.5]

Sequence (77 aa):
MAVHDLPAADRAGLLKAAAQDAIAGGRIYDAHIAEIARAARADVIVTDNRRHFLAALRHGIRVETPAEFLAALKRKR

Secondary structure (DSSP, 8-state):
-------HHHHHHHHHHHHHTT--TTHHHHHHHHHHHHHTT-SEEE-S-GGGTHHHHTTT-EEE-HHHHHHHHHHH-